Protein AF-A0AA87IM73-F1 (afdb_monomer)

Radius of gyration: 14.96 Å; Cα contacts (8 Å, |Δi|>4): 160; chains: 1; bounding box: 36×27×41 Å

Organism: NCBI:txid1185653

Secondary structure (DSSP, 8-state):
-HHHHGGGB-HHHHHHHHHTGGGGGGG-SS-EEEEEEEEEEEE-SS-TTEEEEEEEEEEEETT--EEEEEEEEEEE-SBTTBBSEEEEESHHHHHHHHH-

Nearest PDB structures (foldseek):
  8syg-assembly1_B  TM=4.838E-01  e=8.619E-03  Aequorea victoria
  5ig3-assembly1_B  TM=5.709E-01  e=3.167E-02  Homo sapiens
  8t17-assembly1_A  TM=5.019E-01  e=8.656E-02  Aequorea victoria
  8uso-assembly1_A  TM=4.640E-01  e=6.440E-02  Homo sapiens
  7ury-assembly1_A  TM=3.739E-01  e=3.782E-02  Homo sapiens

Solvent-accessible surface area (backbone atoms only — not comparable to full-atom values): 5786 Å² total; per-residue (Å²): 107,62,90,75,51,44,80,43,27,34,76,72,30,30,57,52,50,72,74,45,73,80,53,58,77,76,72,53,93,66,66,65,48,78,46,80,43,77,75,45,76,45,69,41,91,83,52,75,37,36,33,41,33,39,30,33,38,38,38,29,44,80,87,67,54,72,52,78,42,75,37,41,33,41,35,35,36,84,43,93,80,21,34,53,43,75,52,71,47,70,58,62,63,59,52,52,61,73,68,108

Structure (mmCIF, N/CA/C/O backbone):
data_AF-A0AA87IM73-F1
#
_entry.id   AF-A0AA87IM73-F1
#
loop_
_atom_site.group_PDB
_atom_site.id
_atom_site.type_symbol
_atom_site.label_atom_id
_atom_site.label_alt_id
_atom_site.label_comp_id
_atom_site.label_asym_id
_atom_site.label_entity_id
_atom_site.label_seq_id
_atom_site.pdbx_PDB_ins_code
_atom_site.Cartn_x
_atom_site.Cartn_y
_atom_site.Cartn_z
_atom_site.occupancy
_atom_site.B_iso_or_equiv
_atom_site.auth_seq_id
_atom_site.auth_comp_id
_atom_site.auth_asym_id
_atom_site.auth_atom_id
_atom_site.pdbx_PDB_model_num
ATOM 1 N N . MET A 1 1 ? 2.633 -13.809 7.487 1.00 65.81 1 MET A N 1
ATOM 2 C CA . MET A 1 1 ? 3.028 -12.529 6.859 1.00 65.81 1 MET A CA 1
ATOM 3 C C . MET A 1 1 ? 4.106 -12.717 5.797 1.00 65.81 1 MET A C 1
ATOM 5 O O . MET A 1 1 ? 3.835 -12.370 4.657 1.00 65.81 1 MET A O 1
ATOM 9 N N . SER A 1 2 ? 5.253 -13.347 6.097 1.00 72.38 2 SER A N 1
ATOM 10 C CA . SER A 1 2 ? 6.296 -13.609 5.079 1.00 72.38 2 SER A CA 1
ATOM 11 C C . SER A 1 2 ? 5.789 -14.373 3.851 1.00 72.38 2 SER A C 1
ATOM 13 O O . SER A 1 2 ? 5.884 -13.868 2.739 1.00 72.38 2 SER A O 1
ATOM 15 N N . ASN A 1 3 ? 5.096 -15.497 4.045 1.00 81.94 3 ASN A N 1
ATOM 16 C CA . ASN A 1 3 ? 4.531 -16.274 2.932 1.00 81.94 3 ASN A CA 1
ATOM 17 C C . ASN A 1 3 ? 3.497 -15.510 2.081 1.00 81.94 3 ASN A C 1
ATOM 19 O O . ASN A 1 3 ? 3.198 -15.936 0.971 1.00 81.94 3 ASN A O 1
ATOM 23 N N . THR A 1 4 ? 2.935 -14.416 2.602 1.00 85.12 4 THR A N 1
ATOM 24 C CA . THR A 1 4 ? 1.930 -13.602 1.908 1.00 85.12 4 THR A CA 1
ATOM 25 C C . THR A 1 4 ? 2.588 -12.517 1.067 1.00 85.12 4 THR A C 1
ATOM 27 O O . THR A 1 4 ? 2.212 -12.347 -0.084 1.00 85.12 4 THR A O 1
ATOM 30 N N . TYR A 1 5 ? 3.570 -11.796 1.619 1.00 86.62 5 TYR A N 1
ATOM 31 C CA . TYR A 1 5 ? 4.146 -10.615 0.968 1.00 86.62 5 TYR A CA 1
ATOM 32 C C . TYR A 1 5 ? 5.497 -10.883 0.299 1.00 86.62 5 TYR A C 1
ATOM 34 O O . TYR A 1 5 ? 5.721 -10.393 -0.803 1.00 86.62 5 TYR A O 1
ATOM 42 N N . ALA A 1 6 ? 6.375 -11.698 0.896 1.00 90.06 6 ALA A N 1
ATOM 43 C CA . ALA A 1 6 ? 7.730 -11.941 0.386 1.00 90.06 6 ALA A CA 1
ATOM 44 C C . ALA A 1 6 ? 7.796 -12.385 -1.091 1.00 90.06 6 ALA A C 1
ATOM 46 O O . ALA A 1 6 ? 8.696 -11.930 -1.799 1.00 90.06 6 ALA A O 1
ATOM 47 N N . PRO A 1 7 ? 6.84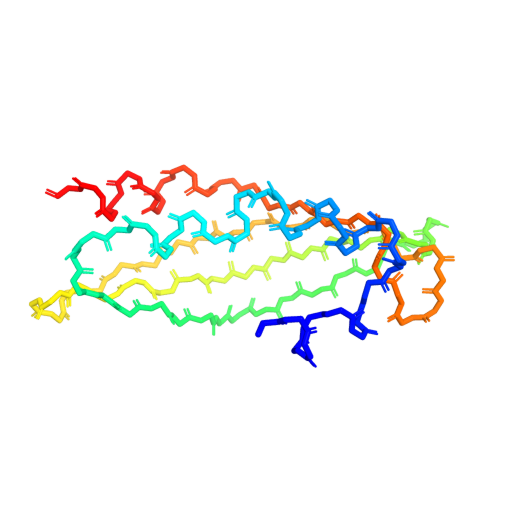9 -13.190 -1.624 1.00 93.25 7 PRO A N 1
ATOM 48 C CA . PRO A 1 7 ? 6.857 -13.555 -3.039 1.00 93.25 7 PRO A CA 1
ATOM 49 C C . PRO A 1 7 ? 6.751 -12.373 -4.011 1.00 93.25 7 PRO A C 1
ATOM 51 O O . PRO A 1 7 ? 7.136 -12.534 -5.167 1.00 93.25 7 PRO A O 1
ATOM 54 N N . TYR A 1 8 ? 6.274 -11.207 -3.575 1.00 93.19 8 TYR A N 1
ATOM 55 C CA . TYR A 1 8 ? 6.080 -10.032 -4.430 1.00 93.19 8 TYR A CA 1
ATOM 56 C C . TYR A 1 8 ? 7.220 -9.018 -4.358 1.00 93.19 8 TYR A C 1
ATOM 58 O O . TYR A 1 8 ? 7.208 -8.049 -5.107 1.00 93.19 8 TYR A O 1
ATOM 66 N N . PHE A 1 9 ? 8.214 -9.223 -3.496 1.00 93.81 9 PHE A N 1
ATOM 67 C CA . PHE A 1 9 ? 9.331 -8.297 -3.310 1.00 93.81 9 PHE A CA 1
ATOM 68 C C . PHE A 1 9 ? 10.651 -8.922 -3.769 1.00 93.81 9 PHE A C 1
ATOM 70 O O . PHE A 1 9 ? 10.801 -10.148 -3.819 1.00 93.81 9 PHE A O 1
ATOM 77 N N . THR A 1 10 ? 11.628 -8.081 -4.112 1.00 93.69 10 THR A N 1
ATOM 78 C CA . THR A 1 10 ? 13.028 -8.523 -4.144 1.00 93.69 10 THR A CA 1
ATOM 79 C C . THR A 1 10 ? 13.491 -8.834 -2.717 1.00 93.69 10 THR A C 1
ATOM 81 O O . THR A 1 10 ? 12.922 -8.318 -1.757 1.00 93.69 10 THR A O 1
ATOM 84 N N . GLU A 1 11 ? 14.512 -9.680 -2.560 1.00 84.75 11 GLU A N 1
ATOM 85 C CA . GLU A 1 11 ? 14.961 -10.163 -1.242 1.00 84.75 11 GLU A CA 1
ATOM 86 C C . GLU A 1 11 ? 15.240 -9.006 -0.261 1.00 84.75 11 GLU A C 1
ATOM 88 O O . GLU A 1 11 ? 14.604 -8.914 0.788 1.00 84.75 11 GLU A O 1
ATOM 93 N N . ASN A 1 12 ? 16.060 -8.034 -0.673 1.00 86.50 12 ASN A N 1
ATOM 94 C CA . ASN A 1 12 ? 16.392 -6.859 0.145 1.00 86.50 12 ASN A CA 1
ATOM 95 C C . ASN A 1 12 ? 15.194 -5.916 0.377 1.00 86.50 12 ASN A C 1
ATOM 97 O O . ASN A 1 12 ? 15.103 -5.239 1.406 1.00 86.50 12 ASN A O 1
ATOM 101 N N . ALA A 1 13 ? 14.275 -5.833 -0.589 1.00 89.94 13 ALA A N 1
ATOM 102 C CA . ALA A 1 13 ? 13.109 -4.963 -0.478 1.00 89.94 13 ALA A CA 1
ATOM 103 C C . ALA A 1 13 ? 12.076 -5.525 0.497 1.00 89.94 13 ALA A C 1
ATOM 105 O O . ALA A 1 13 ? 11.444 -4.750 1.211 1.00 89.94 13 ALA A O 1
ATOM 106 N N . TYR A 1 14 ? 11.935 -6.853 0.564 1.00 89.75 14 TYR A N 1
ATOM 107 C CA . TYR A 1 14 ? 11.065 -7.490 1.543 1.00 89.75 14 TYR A CA 1
ATOM 108 C C . TYR A 1 14 ? 11.551 -7.220 2.963 1.00 89.75 14 TYR A C 1
ATOM 110 O O . TYR A 1 14 ? 10.744 -6.835 3.801 1.00 89.75 14 TYR A O 1
ATOM 118 N N . GLU A 1 15 ? 12.854 -7.365 3.230 1.00 87.31 15 GLU A N 1
ATOM 119 C CA . GLU A 1 15 ? 13.410 -7.053 4.551 1.00 87.31 15 GLU A CA 1
ATOM 120 C C . GLU A 1 15 ? 13.101 -5.608 4.942 1.00 87.31 15 GLU A C 1
ATOM 122 O O . GLU A 1 15 ? 12.576 -5.360 6.025 1.00 87.31 15 GLU A O 1
ATOM 127 N N . THR A 1 16 ? 13.326 -4.663 4.025 1.00 86.12 16 THR A N 1
ATOM 128 C CA . THR A 1 16 ? 13.006 -3.248 4.248 1.00 86.12 16 THR A CA 1
ATOM 129 C C . THR A 1 16 ? 11.515 -3.050 4.530 1.00 86.12 16 THR A C 1
ATOM 131 O O . THR A 1 16 ? 11.171 -2.486 5.559 1.00 86.12 16 THR A O 1
ATOM 134 N N . PHE A 1 17 ? 10.628 -3.565 3.674 1.00 84.19 17 PHE A N 1
ATOM 135 C CA . PHE A 1 17 ? 9.173 -3.464 3.833 1.00 84.19 17 PHE A CA 1
ATOM 136 C C . PHE A 1 17 ? 8.667 -4.118 5.126 1.00 84.19 17 PHE A C 1
ATOM 138 O O . PHE A 1 17 ? 7.762 -3.613 5.778 1.00 84.19 17 PHE A O 1
ATOM 145 N N . SER A 1 18 ? 9.252 -5.249 5.517 1.00 82.00 18 SER A N 1
ATOM 146 C CA . SER A 1 18 ? 8.862 -5.964 6.732 1.00 82.00 18 SER A CA 1
ATOM 147 C C . SER A 1 18 ? 9.277 -5.241 8.014 1.00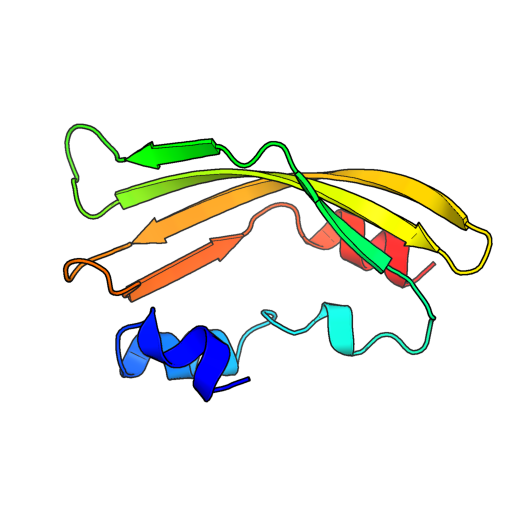 82.00 18 SER A C 1
ATOM 149 O O . SER A 1 18 ? 8.651 -5.442 9.051 1.00 82.00 18 SER A O 1
ATOM 151 N N . ASN A 1 19 ? 10.308 -4.396 7.925 1.00 76.94 19 ASN A N 1
ATOM 152 C CA . ASN A 1 19 ? 10.843 -3.602 9.026 1.00 76.94 19 ASN A CA 1
ATOM 153 C C . ASN A 1 19 ? 10.294 -2.162 9.059 1.00 76.94 19 ASN A C 1
ATOM 155 O O . ASN A 1 19 ? 10.649 -1.413 9.967 1.00 76.94 19 ASN A O 1
ATOM 159 N N . THR A 1 20 ? 9.479 -1.748 8.082 1.00 71.31 20 THR A N 1
ATOM 160 C CA . THR A 1 20 ? 8.860 -0.413 8.044 1.00 71.31 20 THR A CA 1
ATOM 161 C C . THR A 1 20 ? 7.467 -0.405 8.682 1.00 71.31 20 THR A C 1
ATOM 163 O O . THR A 1 20 ? 6.944 -1.432 9.120 1.00 71.31 20 THR A O 1
ATOM 166 N N . ASP A 1 21 ? 6.830 0.770 8.658 1.00 60.97 21 ASP A N 1
ATOM 167 C CA . ASP A 1 21 ? 5.445 1.048 9.057 1.00 60.97 21 ASP A CA 1
ATOM 168 C C . ASP A 1 21 ? 4.376 0.251 8.281 1.00 60.97 21 ASP A C 1
ATOM 170 O O . ASP A 1 21 ? 3.189 0.520 8.416 1.00 60.97 21 ASP A O 1
ATOM 174 N N . ALA A 1 22 ? 4.732 -0.774 7.497 1.00 64.38 22 ALA A N 1
ATOM 175 C CA . ALA A 1 22 ? 3.769 -1.646 6.817 1.00 64.38 22 ALA A CA 1
ATOM 176 C C . ALA A 1 22 ? 2.734 -2.270 7.775 1.00 64.38 22 ALA A C 1
ATOM 178 O O . ALA A 1 22 ? 1.638 -2.640 7.356 1.00 64.38 22 ALA A O 1
ATOM 179 N N . PHE A 1 23 ? 3.074 -2.357 9.064 1.00 72.94 23 PHE A N 1
ATOM 180 C CA . PHE A 1 23 ? 2.219 -2.891 10.122 1.00 72.94 23 PHE A CA 1
ATOM 181 C C . PHE A 1 23 ? 1.853 -1.855 11.183 1.00 72.94 23 PHE A C 1
ATOM 183 O O . PHE A 1 23 ? 1.377 -2.234 12.248 1.00 72.94 23 PHE A O 1
ATOM 190 N N . ILE A 1 24 ? 2.055 -0.557 10.924 1.00 78.88 24 ILE A N 1
ATOM 191 C CA . ILE A 1 24 ? 1.835 0.484 11.936 1.00 78.88 24 ILE A CA 1
ATOM 192 C C . ILE A 1 24 ? 0.399 0.477 12.483 1.00 78.88 24 ILE A C 1
ATOM 194 O O . ILE A 1 24 ? 0.176 0.702 13.669 1.00 78.88 24 ILE A O 1
ATOM 198 N N . TYR A 1 25 ? -0.566 0.132 11.629 1.00 81.12 25 TYR A N 1
ATOM 199 C CA . TYR A 1 25 ? -1.974 0.003 11.984 1.00 81.12 25 TYR A CA 1
ATOM 200 C C . TYR A 1 25 ? -2.201 -1.162 12.964 1.00 81.12 25 TYR A C 1
ATOM 202 O O . TYR A 1 25 ? -2.979 -1.055 13.909 1.00 81.12 25 TYR A O 1
ATOM 210 N N . SER A 1 26 ? -1.446 -2.254 12.827 1.00 79.69 26 SER A N 1
ATOM 211 C CA . SER A 1 26 ? -1.574 -3.444 13.676 1.00 79.69 26 SER A CA 1
ATOM 212 C C . SER A 1 26 ? -1.141 -3.236 15.134 1.00 79.69 26 SER A C 1
ATOM 214 O O . SER A 1 26 ? -1.314 -4.155 15.928 1.00 79.69 26 SER A O 1
ATOM 216 N N . TYR A 1 27 ? -0.581 -2.074 15.490 1.00 80.75 27 TYR A N 1
ATOM 217 C CA . TYR A 1 27 ? -0.182 -1.753 16.866 1.00 80.75 27 TYR A CA 1
ATOM 218 C C . TYR A 1 27 ? -1.255 -1.027 17.689 1.00 80.75 27 TYR A C 1
ATOM 220 O O . TYR A 1 27 ? -0.989 -0.705 18.843 1.00 80.75 27 TYR A O 1
ATOM 228 N N . SER A 1 28 ? -2.426 -0.719 17.124 1.00 82.81 28 SER A N 1
ATOM 229 C CA . SER A 1 28 ? -3.515 -0.125 17.909 1.00 82.81 28 SER A CA 1
ATOM 230 C C . SER A 1 28 ? -4.194 -1.172 18.796 1.00 82.81 28 SER A C 1
ATOM 232 O O . SER A 1 28 ? -4.399 -2.307 18.368 1.00 82.81 28 SER A O 1
ATOM 234 N N . ASP A 1 29 ? -4.561 -0.766 20.014 1.00 85.00 29 ASP A N 1
ATOM 235 C CA . ASP A 1 29 ? -5.324 -1.579 20.970 1.00 85.00 29 ASP A CA 1
ATOM 236 C C . ASP A 1 29 ? -6.847 -1.522 20.721 1.00 85.00 29 ASP A C 1
ATOM 238 O O . ASP A 1 29 ? -7.598 -2.246 21.372 1.00 85.00 29 ASP A O 1
ATOM 242 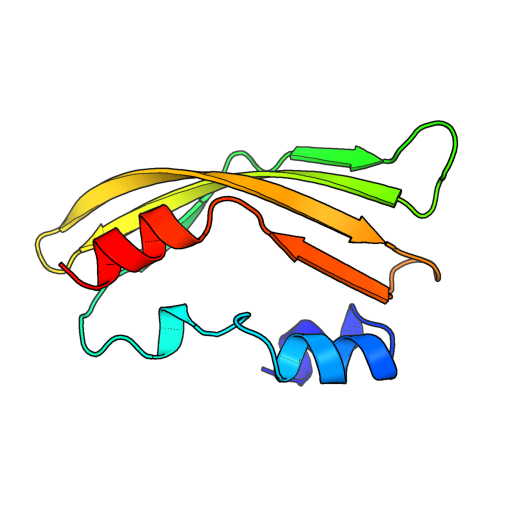N N . GLN A 1 30 ? -7.310 -0.659 19.807 1.00 86.81 30 GLN A N 1
ATOM 243 C CA . GLN A 1 30 ? -8.725 -0.533 19.442 1.00 86.81 30 GLN A CA 1
ATOM 244 C C . GLN A 1 30 ? -9.127 -1.579 18.395 1.00 86.81 30 GLN A C 1
ATOM 246 O O . GLN A 1 30 ? -8.350 -1.884 17.483 1.00 86.81 30 GLN A O 1
ATOM 251 N N . GLU A 1 31 ? -10.360 -2.082 18.463 1.00 90.62 31 GLU A N 1
ATOM 252 C CA . GLU A 1 31 ? -10.927 -2.878 17.378 1.00 90.62 31 GLU A CA 1
ATOM 253 C C . GLU A 1 31 ? -11.420 -1.964 16.241 1.00 90.62 31 GLU A C 1
ATOM 255 O O . GLU A 1 31 ? -12.178 -1.015 16.421 1.00 90.62 31 GLU A O 1
ATOM 260 N N . TYR A 1 32 ? -10.995 -2.248 15.015 1.00 92.56 32 TYR A N 1
ATOM 261 C CA . TYR A 1 32 ? -11.483 -1.553 13.827 1.00 92.56 32 TYR A CA 1
ATOM 262 C C . TYR A 1 32 ? -11.275 -2.423 12.590 1.00 92.56 32 TYR A C 1
ATOM 264 O O . TYR A 1 32 ? -10.550 -3.424 12.610 1.00 92.56 32 TYR A O 1
ATOM 272 N N . LYS A 1 33 ? -11.912 -2.042 11.484 1.00 93.81 33 LYS A N 1
ATOM 273 C CA . LYS A 1 33 ? -11.734 -2.691 10.1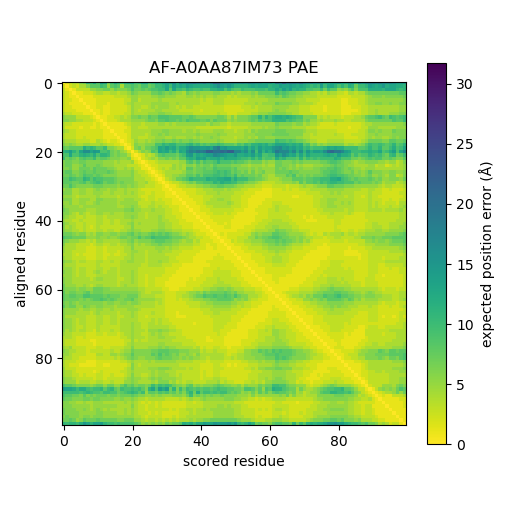82 1.00 93.81 33 LYS A CA 1
ATOM 274 C C . LYS A 1 33 ? -11.208 -1.692 9.171 1.00 93.81 33 LYS A C 1
ATOM 276 O O . LYS A 1 33 ? -11.619 -0.536 9.151 1.00 93.81 33 LYS A O 1
ATOM 281 N N . LEU A 1 34 ? -10.336 -2.179 8.295 1.00 92.81 34 LEU A N 1
ATOM 282 C CA . LEU A 1 34 ? -9.884 -1.458 7.113 1.00 92.81 34 LEU A CA 1
ATOM 283 C C . LEU A 1 34 ? -10.301 -2.238 5.873 1.00 92.81 34 LEU A C 1
ATOM 285 O O . LEU A 1 34 ? -10.051 -3.440 5.782 1.00 92.81 34 LEU A O 1
ATOM 289 N N . ASN A 1 35 ? -10.899 -1.547 4.910 1.00 93.94 35 ASN A N 1
ATOM 290 C CA . ASN A 1 35 ? -11.227 -2.105 3.604 1.00 93.94 35 ASN A CA 1
ATOM 291 C C . ASN A 1 35 ? -10.670 -1.194 2.514 1.00 93.94 35 ASN A C 1
ATOM 293 O O . ASN A 1 35 ? -10.864 0.018 2.560 1.00 93.94 35 ASN A O 1
ATOM 297 N N . THR A 1 36 ? -9.989 -1.774 1.531 1.00 93.50 36 THR A N 1
ATOM 298 C CA . THR A 1 36 ? -9.450 -1.031 0.390 1.00 93.50 36 THR A CA 1
ATOM 299 C C . THR A 1 36 ? -10.398 -1.099 -0.802 1.00 93.50 36 THR A C 1
ATOM 301 O O . THR A 1 36 ? -11.007 -2.135 -1.075 1.00 93.50 36 THR A O 1
ATOM 304 N N . SER A 1 37 ? -10.526 0.008 -1.527 1.00 95.75 37 SER A N 1
ATOM 305 C CA . SER A 1 37 ? -11.349 0.107 -2.734 1.00 95.75 37 SER A CA 1
ATOM 306 C C . SER A 1 37 ? -10.751 1.106 -3.727 1.00 95.75 37 SER A C 1
ATOM 308 O O . SER A 1 37 ? -9.734 1.733 -3.435 1.00 95.75 37 SER A O 1
ATOM 310 N N . GLU A 1 38 ? -11.346 1.197 -4.920 1.00 96.00 38 GLU A N 1
ATOM 311 C CA . GLU A 1 38 ? -10.961 2.166 -5.963 1.00 96.00 38 GLU A CA 1
ATOM 312 C C . GLU A 1 38 ? -9.458 2.149 -6.299 1.00 96.00 38 GLU A C 1
ATOM 314 O O . GLU A 1 38 ? -8.823 3.185 -6.476 1.00 96.00 38 GLU A O 1
ATOM 319 N N . ILE A 1 39 ? -8.868 0.948 -6.351 1.00 96.56 39 ILE A N 1
ATOM 320 C CA . ILE A 1 39 ? -7.437 0.780 -6.613 1.00 96.56 39 ILE A CA 1
ATOM 321 C C . ILE A 1 39 ? -7.165 1.020 -8.098 1.00 96.56 39 ILE A C 1
ATOM 323 O O . ILE A 1 39 ? -7.536 0.210 -8.950 1.00 96.56 39 ILE A O 1
ATOM 327 N N . GLU A 1 40 ? -6.437 2.088 -8.390 1.00 97.31 40 GLU A N 1
ATOM 328 C CA . GLU A 1 40 ? -5.903 2.390 -9.710 1.00 97.31 40 GLU A CA 1
ATOM 329 C C . GLU A 1 40 ? -4.378 2.330 -9.667 1.00 97.31 40 GLU A C 1
ATOM 331 O O . GLU A 1 40 ? -3.741 2.827 -8.738 1.00 97.31 40 GLU A O 1
ATOM 336 N N . ILE A 1 41 ? -3.774 1.705 -10.677 1.00 96.12 41 ILE A N 1
ATOM 337 C CA . ILE A 1 41 ? -2.321 1.574 -10.802 1.00 96.12 41 ILE A CA 1
ATOM 338 C C . ILE A 1 41 ? -1.933 2.014 -12.206 1.00 96.12 41 ILE A C 1
ATOM 340 O O . ILE A 1 41 ? -2.420 1.467 -13.194 1.00 96.12 41 ILE A O 1
ATOM 344 N N . THR A 1 42 ? -1.028 2.982 -12.292 1.00 97.38 42 THR A N 1
ATOM 345 C CA . THR A 1 42 ? -0.533 3.529 -13.553 1.00 97.38 42 THR A CA 1
ATOM 346 C C . THR A 1 42 ? 0.966 3.294 -13.660 1.00 97.38 42 THR A C 1
ATOM 348 O O . THR A 1 42 ? 1.744 3.735 -12.815 1.00 97.38 42 THR A O 1
ATOM 351 N N . GLN A 1 43 ? 1.388 2.599 -14.715 1.00 96.56 43 GLN A N 1
ATOM 352 C CA . GLN A 1 43 ? 2.803 2.490 -15.064 1.00 96.56 43 GLN A CA 1
ATOM 353 C C . GLN A 1 43 ? 3.263 3.787 -15.733 1.00 96.56 43 GLN A C 1
ATOM 355 O O . GLN A 1 43 ? 2.580 4.311 -16.614 1.00 96.56 43 GLN A O 1
ATOM 360 N N . ASN A 1 44 ? 4.445 4.279 -15.374 1.00 96.31 44 ASN A N 1
ATOM 361 C CA . ASN A 1 44 ? 5.035 5.420 -16.058 1.00 96.31 44 ASN A CA 1
ATOM 362 C C . ASN A 1 44 ? 5.356 5.084 -17.532 1.00 96.31 44 ASN A C 1
ATOM 364 O O . ASN A 1 44 ? 5.806 3.987 -17.879 1.00 96.31 44 ASN A O 1
ATOM 368 N N . GLU A 1 45 ? 5.115 6.037 -18.435 1.00 94.94 45 GLU A N 1
ATOM 369 C CA . GLU A 1 45 ? 5.307 5.817 -19.871 1.00 94.94 45 GLU A CA 1
ATOM 370 C C . GLU A 1 45 ? 6.782 5.712 -20.275 1.00 94.94 45 GLU A C 1
ATOM 372 O O . GLU A 1 45 ? 7.102 4.946 -21.186 1.00 94.94 45 GLU A O 1
ATOM 377 N N . ILE A 1 46 ? 7.660 6.442 -19.581 1.00 95.12 46 ILE A N 1
ATOM 378 C CA . ILE A 1 46 ? 9.093 6.555 -19.869 1.00 95.12 46 ILE A CA 1
ATOM 379 C C . ILE A 1 46 ? 9.874 5.538 -19.032 1.00 95.12 46 ILE A C 1
ATOM 381 O O . ILE A 1 46 ? 10.585 4.697 -19.576 1.00 95.12 46 ILE A O 1
ATOM 385 N N . GLU A 1 47 ? 9.711 5.588 -17.711 1.00 94.75 47 GLU A N 1
ATOM 386 C CA . GLU A 1 47 ? 10.401 4.711 -16.768 1.00 94.75 47 GLU A CA 1
ATOM 387 C C . GLU A 1 47 ? 9.520 3.505 -16.436 1.00 94.75 47 GLU A C 1
ATOM 389 O O . GLU A 1 47 ? 8.735 3.525 -15.493 1.00 94.75 47 GLU A O 1
ATOM 394 N N . LYS A 1 48 ? 9.635 2.427 -17.217 1.00 94.69 48 LYS A N 1
ATOM 395 C CA . LYS A 1 48 ? 8.758 1.245 -17.097 1.00 94.69 48 LYS A CA 1
ATOM 396 C C . LYS A 1 48 ? 8.858 0.513 -15.759 1.00 94.69 48 LYS A C 1
ATOM 398 O O . LYS A 1 48 ? 7.983 -0.297 -15.447 1.00 94.69 48 LYS A O 1
ATOM 403 N N . THR A 1 49 ? 9.890 0.789 -14.967 1.00 96.25 49 THR A N 1
ATOM 404 C CA . THR A 1 49 ? 10.011 0.248 -13.612 1.00 96.25 49 THR A CA 1
ATOM 405 C C . THR A 1 49 ? 9.207 1.042 -12.580 1.00 96.25 49 THR A C 1
ATOM 407 O O . THR A 1 49 ? 8.985 0.533 -11.486 1.00 96.25 49 THR A O 1
ATOM 410 N N . LEU A 1 50 ? 8.737 2.250 -12.903 1.00 96.88 50 LEU A N 1
ATOM 411 C CA . LEU A 1 50 ? 8.022 3.130 -11.983 1.00 96.88 50 LEU A CA 1
ATOM 412 C C . LEU A 1 50 ? 6.504 3.003 -12.141 1.00 96.88 50 LEU A C 1
ATOM 414 O O . LEU A 1 50 ? 5.964 3.082 -13.246 1.00 96.88 50 LEU A O 1
ATOM 418 N N . TYR A 1 51 ? 5.819 2.876 -11.009 1.00 96.75 51 TYR A N 1
ATOM 419 C CA . TYR A 1 51 ? 4.368 2.795 -10.918 1.00 96.75 51 TYR A CA 1
ATOM 420 C C . TYR A 1 51 ? 3.861 3.786 -9.878 1.00 96.75 51 TYR A C 1
ATOM 422 O O . TYR A 1 51 ? 4.435 3.914 -8.795 1.00 96.75 51 TYR A O 1
ATOM 430 N N . THR A 1 52 ? 2.757 4.448 -10.194 1.00 96.38 52 THR A N 1
ATOM 431 C CA . THR A 1 52 ? 1.964 5.218 -9.238 1.00 96.38 52 THR A CA 1
ATOM 432 C C . THR A 1 52 ? 0.647 4.500 -8.997 1.00 96.38 52 THR A C 1
ATOM 434 O O . THR A 1 52 ? 0.154 3.759 -9.847 1.00 96.38 52 THR A O 1
ATOM 437 N N . SER A 1 53 ? 0.080 4.693 -7.816 1.00 94.81 53 SER A N 1
ATOM 438 C CA . SER A 1 53 ? -1.199 4.108 -7.443 1.00 94.81 53 SER A CA 1
ATOM 439 C C . SER A 1 53 ? -2.025 5.085 -6.628 1.00 94.81 53 SER A C 1
ATOM 441 O O . SER A 1 53 ? -1.481 5.894 -5.873 1.00 94.81 53 SER A O 1
ATOM 443 N N . THR A 1 54 ? -3.335 4.988 -6.781 1.00 95.81 54 THR A N 1
ATOM 444 C CA . THR A 1 54 ? -4.327 5.654 -5.940 1.00 95.81 54 THR A CA 1
ATOM 445 C C . THR A 1 54 ? -5.303 4.606 -5.448 1.00 95.81 54 THR A C 1
ATOM 447 O O . THR A 1 54 ? -5.615 3.664 -6.172 1.00 95.81 54 THR A O 1
ATOM 450 N N . PHE A 1 55 ? -5.741 4.726 -4.205 1.00 95.00 55 PHE A N 1
ATOM 451 C CA . PHE A 1 55 ? -6.754 3.846 -3.636 1.00 95.00 55 PHE A CA 1
ATOM 452 C C . PHE A 1 55 ? -7.433 4.532 -2.462 1.00 95.00 55 PHE A C 1
ATOM 454 O O . PHE A 1 55 ? -6.872 5.442 -1.854 1.00 95.00 55 PHE A O 1
ATOM 461 N N . GLN A 1 56 ? -8.624 4.063 -2.123 1.00 95.38 56 GLN A N 1
ATOM 462 C CA . GLN A 1 56 ? -9.346 4.489 -0.935 1.00 95.38 56 GLN A CA 1
ATOM 463 C C . GLN A 1 56 ? -9.259 3.430 0.153 1.00 95.38 56 GLN A C 1
ATOM 465 O O . GLN A 1 56 ? -9.338 2.229 -0.121 1.00 95.38 56 GLN A O 1
ATOM 470 N N . VAL A 1 57 ? -9.135 3.880 1.398 1.00 94.06 57 VAL A N 1
ATOM 471 C CA . VAL A 1 57 ? -9.225 3.044 2.594 1.00 94.06 57 VAL A CA 1
ATOM 472 C C . VAL A 1 57 ? -10.438 3.487 3.397 1.00 94.06 57 VAL A C 1
ATOM 474 O O . VAL A 1 57 ? -10.472 4.599 3.919 1.00 94.06 57 VAL A O 1
ATOM 477 N N . MET A 1 58 ? -11.425 2.604 3.509 1.00 95.69 58 MET A N 1
ATOM 478 C CA . MET A 1 58 ? -12.539 2.764 4.431 1.00 95.69 58 MET A CA 1
ATOM 479 C C . MET A 1 58 ? -12.138 2.208 5.797 1.00 95.69 58 MET A C 1
ATOM 481 O O . MET A 1 58 ? -11.829 1.021 5.925 1.00 95.69 58 MET A O 1
ATOM 485 N N . TYR A 1 59 ? -12.162 3.077 6.797 1.00 94.88 59 TYR A N 1
ATOM 486 C CA . TYR A 1 59 ? -12.027 2.770 8.213 1.00 94.88 59 TYR A CA 1
ATOM 487 C C . TYR A 1 59 ? -13.413 2.600 8.832 1.00 94.88 59 TYR A C 1
ATOM 489 O O . TYR A 1 59 ? -14.290 3.417 8.571 1.00 94.88 59 TYR A O 1
ATOM 497 N N . GLU A 1 60 ? -13.603 1.563 9.644 1.00 95.75 60 GLU A N 1
ATOM 498 C CA . GLU A 1 60 ? -14.809 1.318 10.445 1.00 95.75 60 GLU A CA 1
ATOM 499 C C . GLU A 1 60 ? -14.391 1.083 11.902 1.00 95.75 60 GLU A C 1
ATOM 501 O O . GLU A 1 60 ? -13.650 0.132 12.163 1.00 95.75 60 GLU A O 1
ATOM 506 N N . ASN A 1 61 ? -14.841 1.930 12.832 1.00 93.25 61 ASN A N 1
ATOM 507 C CA . ASN A 1 61 ? -14.537 1.790 14.264 1.00 93.25 61 ASN A CA 1
ATOM 508 C C . ASN A 1 61 ? -15.429 0.739 14.959 1.00 93.25 61 ASN A C 1
ATOM 510 O O . ASN A 1 61 ? -16.353 0.188 14.359 1.00 93.25 61 ASN A O 1
ATOM 514 N N . GLU A 1 62 ? -15.200 0.499 16.254 1.00 92.12 62 GLU A N 1
ATOM 515 C CA . GLU A 1 62 ? -15.991 -0.441 17.075 1.00 92.12 62 GLU A CA 1
ATOM 516 C C . GLU A 1 62 ? -17.499 -0.159 17.073 1.00 92.12 62 GLU A C 1
ATOM 518 O O . GLU A 1 62 ? -18.315 -1.075 17.179 1.00 92.12 62 GLU A O 1
ATOM 523 N N . SER A 1 63 ? -17.882 1.114 16.947 1.00 92.50 63 SER A N 1
ATOM 524 C CA . SER A 1 63 ? -19.283 1.548 16.924 1.00 92.50 63 SER A CA 1
ATOM 525 C C . SER A 1 63 ? -19.935 1.397 15.544 1.00 92.50 63 SER A C 1
ATOM 527 O O . SER A 1 63 ? -21.131 1.657 15.400 1.00 92.50 63 SER A O 1
ATOM 529 N N . GLY A 1 64 ? -19.174 0.964 14.533 1.00 93.00 64 GLY A N 1
ATOM 530 C CA . GLY A 1 64 ? -19.620 0.836 13.148 1.00 93.00 64 GLY A CA 1
ATOM 531 C C . GLY A 1 64 ? -19.650 2.160 12.382 1.00 93.00 64 GLY A C 1
ATOM 532 O O . GLY A 1 64 ? -20.220 2.215 11.292 1.00 93.00 64 GLY A O 1
ATOM 533 N N . GLU A 1 65 ? -19.075 3.234 12.928 1.00 94.62 65 GLU A N 1
ATOM 534 C CA . GLU A 1 65 ? -18.927 4.494 12.202 1.00 94.62 65 GLU A CA 1
ATOM 535 C C . GLU A 1 65 ? -17.808 4.365 11.177 1.00 94.62 65 GLU A C 1
ATOM 537 O O . GLU A 1 65 ? -16.728 3.848 11.478 1.00 94.62 65 GLU A O 1
ATOM 542 N N . THR A 1 66 ? -18.068 4.862 9.968 1.00 95.81 66 THR A N 1
ATOM 543 C CA . THR A 1 66 ? -17.152 4.716 8.840 1.00 95.81 66 THR A CA 1
ATOM 544 C C . THR A 1 66 ? -16.620 6.051 8.344 1.00 95.81 66 THR A C 1
ATOM 546 O O . THR A 1 66 ? -17.390 6.996 8.168 1.00 95.81 66 THR A O 1
A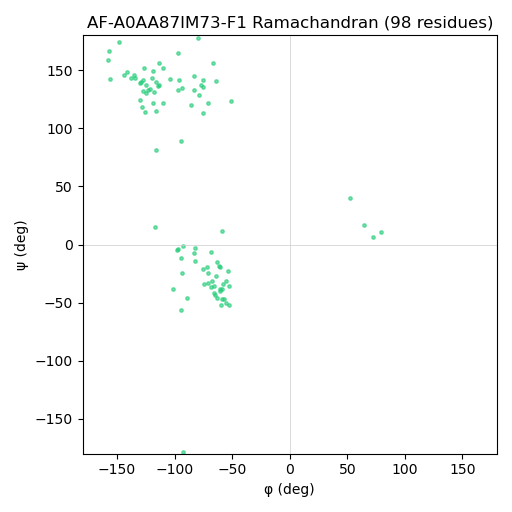TOM 549 N N . GLU A 1 67 ? -15.337 6.093 8.000 1.00 95.44 67 GLU A N 1
ATOM 550 C CA . GLU A 1 67 ? -14.691 7.221 7.325 1.00 95.44 67 GLU A CA 1
ATOM 551 C C . GLU A 1 67 ? -13.797 6.706 6.190 1.00 95.44 67 GLU A C 1
ATOM 553 O O . GLU A 1 67 ? -13.233 5.618 6.281 1.00 95.44 67 GLU A O 1
ATOM 558 N N . THR A 1 68 ? -13.697 7.455 5.090 1.00 95.50 68 THR A N 1
ATOM 559 C CA . THR A 1 68 ? -12.891 7.066 3.921 1.00 95.50 68 THR A CA 1
ATOM 560 C C . THR A 1 68 ? -11.721 8.017 3.735 1.00 95.50 68 THR A C 1
ATOM 562 O O . THR A 1 68 ? -11.871 9.234 3.835 1.00 95.50 68 THR A O 1
ATOM 565 N N . PHE A 1 69 ? -10.561 7.444 3.435 1.00 94.31 69 PHE A N 1
ATOM 566 C CA . PHE A 1 69 ? -9.298 8.147 3.272 1.00 94.31 69 PHE A CA 1
ATOM 567 C C . PHE A 1 69 ? -8.704 7.830 1.902 1.00 94.31 69 PHE A C 1
ATOM 569 O O . PHE A 1 69 ? -8.580 6.661 1.537 1.00 94.31 69 PHE A O 1
ATOM 576 N N . ASP A 1 70 ? -8.309 8.864 1.165 1.00 93.81 70 ASP A N 1
ATOM 577 C CA . ASP A 1 70 ? -7.598 8.715 -0.102 1.00 93.81 70 ASP A CA 1
ATOM 578 C C . ASP A 1 70 ? -6.104 8.506 0.147 1.00 93.81 70 ASP A C 1
ATOM 580 O O . ASP A 1 70 ? -5.475 9.256 0.896 1.00 93.81 70 ASP A O 1
ATOM 584 N N . PHE A 1 71 ? -5.529 7.515 -0.525 1.00 92.38 71 PHE A N 1
ATOM 585 C CA . PHE A 1 71 ? -4.112 7.192 -0.466 1.00 92.38 71 PHE A CA 1
ATOM 586 C C . PHE A 1 71 ? -3.474 7.322 -1.840 1.00 92.38 71 PHE A C 1
ATOM 588 O O . PHE A 1 71 ? -4.076 7.047 -2.883 1.00 92.38 71 PHE A O 1
ATOM 595 N N . LYS A 1 72 ? -2.192 7.681 -1.818 1.00 93.38 72 LYS A N 1
ATOM 596 C CA . LYS A 1 72 ? -1.314 7.658 -2.985 1.00 93.38 72 LYS A CA 1
ATOM 597 C C . LYS A 1 72 ? -0.121 6.781 -2.681 1.00 93.38 72 LYS A C 1
ATOM 599 O O . LYS A 1 72 ? 0.490 6.912 -1.625 1.00 93.38 72 LYS A O 1
ATOM 604 N N . GLY A 1 73 ? 0.219 5.901 -3.606 1.00 92.31 73 GLY A N 1
ATOM 605 C CA . GLY A 1 73 ? 1.369 5.023 -3.487 1.00 92.31 73 GLY A CA 1
ATOM 606 C C . GLY A 1 73 ? 2.287 5.133 -4.689 1.00 92.31 73 GLY A C 1
ATOM 607 O O . GLY A 1 73 ? 1.845 5.395 -5.806 1.00 92.31 73 GLY A O 1
ATOM 608 N N . GLU A 1 74 ? 3.564 4.873 -4.465 1.00 94.25 74 GLU A N 1
ATOM 609 C CA . GLU A 1 74 ? 4.560 4.749 -5.521 1.00 94.25 74 GLU A CA 1
ATOM 610 C C . GLU A 1 74 ? 5.339 3.455 -5.330 1.00 94.25 74 GLU A C 1
ATOM 612 O O . GLU A 1 74 ? 5.696 3.089 -4.207 1.00 94.25 74 GLU A O 1
ATOM 617 N N . ALA A 1 75 ? 5.624 2.767 -6.432 1.00 94.75 75 ALA A N 1
ATOM 618 C CA . ALA A 1 75 ? 6.406 1.544 -6.427 1.00 94.75 75 ALA A CA 1
ATOM 619 C C . ALA A 1 75 ? 7.455 1.544 -7.540 1.00 94.75 75 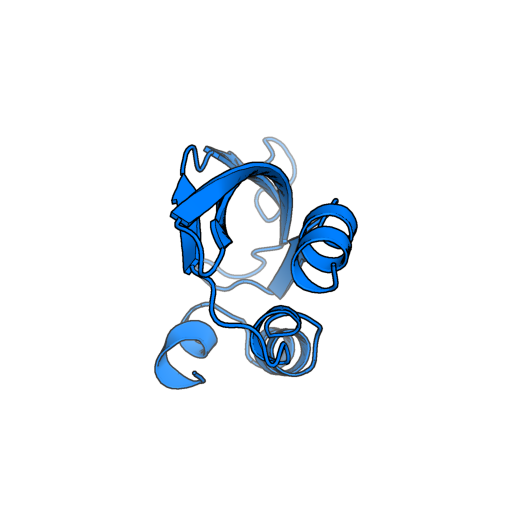ALA A C 1
ATOM 621 O O . ALA A 1 75 ? 7.210 2.007 -8.654 1.00 94.75 75 ALA A O 1
ATOM 622 N N . ILE A 1 76 ? 8.621 0.975 -7.234 1.00 96.00 76 ILE A N 1
ATOM 623 C CA . ILE A 1 76 ? 9.664 0.654 -8.209 1.00 96.00 76 ILE A CA 1
ATOM 624 C C . ILE A 1 76 ? 9.717 -0.867 -8.334 1.00 96.00 76 ILE A C 1
ATOM 626 O O . ILE A 1 76 ? 9.954 -1.566 -7.347 1.00 96.00 76 ILE A O 1
ATOM 630 N N . VAL A 1 77 ? 9.518 -1.374 -9.547 1.00 96.19 77 VAL A N 1
ATOM 631 C CA . VAL A 1 77 ? 9.492 -2.796 -9.914 1.00 96.19 77 VAL A CA 1
ATOM 632 C C . VAL A 1 77 ? 10.660 -3.058 -10.875 1.00 96.19 77 VAL A C 1
ATOM 634 O O . VAL A 1 77 ? 10.483 -3.024 -12.093 1.00 96.19 77 VAL A O 1
ATOM 637 N N . PRO A 1 78 ? 11.890 -3.243 -10.354 1.00 93.75 78 PRO A N 1
ATOM 638 C CA . PRO A 1 78 ? 13.095 -3.372 -11.178 1.00 93.75 78 PRO A CA 1
ATOM 639 C C . PRO A 1 78 ? 13.218 -4.742 -11.858 1.00 93.75 78 PRO A C 1
ATOM 641 O O . PRO A 1 78 ? 13.953 -4.888 -12.830 1.00 93.75 78 PRO A O 1
ATOM 644 N N . VAL A 1 79 ? 12.525 -5.754 -11.331 1.00 93.38 79 VAL A N 1
ATOM 645 C CA . VAL A 1 79 ? 12.444 -7.104 -11.891 1.00 93.38 79 VAL A CA 1
ATOM 646 C C . VAL A 1 79 ? 10.969 -7.427 -12.067 1.00 93.38 79 VAL A C 1
ATOM 648 O O . VAL A 1 79 ? 10.162 -7.114 -11.193 1.00 93.38 79 VAL A O 1
ATOM 651 N N . GLU A 1 80 ? 10.611 -8.037 -13.192 1.00 89.69 80 GLU A N 1
ATOM 652 C CA . GLU A 1 80 ? 9.224 -8.375 -13.507 1.00 89.69 80 GLU A CA 1
ATOM 653 C C . GLU A 1 80 ? 8.554 -9.131 -12.347 1.00 89.69 80 GLU A C 1
ATOM 655 O O . GLU A 1 80 ? 9.059 -10.144 -11.858 1.00 89.69 80 GLU A O 1
ATOM 660 N N . GLY A 1 81 ? 7.434 -8.589 -11.861 1.00 88.38 81 GLY A N 1
ATOM 661 C CA . GLY A 1 81 ? 6.674 -9.155 -10.744 1.00 88.38 81 GLY A CA 1
ATOM 662 C C . GLY A 1 81 ? 7.315 -9.006 -9.357 1.00 88.38 81 GLY A C 1
ATOM 663 O O . GLY A 1 81 ? 6.790 -9.574 -8.400 1.00 88.38 81 GLY A O 1
ATOM 664 N N . LYS A 1 82 ? 8.427 -8.268 -9.217 1.00 95.50 82 LYS A N 1
ATOM 665 C CA . LYS A 1 82 ? 9.142 -8.080 -7.945 1.00 95.50 82 LYS A CA 1
ATOM 666 C C . LYS A 1 82 ? 9.323 -6.603 -7.607 1.00 95.50 82 LYS A C 1
ATOM 668 O O . LYS A 1 82 ? 10.082 -5.880 -8.250 1.00 95.50 82 LYS A O 1
ATOM 673 N N . ILE A 1 83 ? 8.669 -6.175 -6.537 1.00 95.31 83 ILE A N 1
ATOM 674 C CA . ILE A 1 83 ? 8.754 -4.833 -5.972 1.00 95.31 83 ILE A CA 1
ATOM 675 C C . ILE A 1 83 ? 10.127 -4.653 -5.314 1.00 95.31 83 ILE A C 1
ATOM 677 O O . ILE A 1 83 ? 10.503 -5.400 -4.412 1.00 95.31 83 ILE A O 1
ATOM 681 N N . GLY A 1 84 ? 10.881 -3.658 -5.776 1.00 94.62 84 GLY A N 1
ATOM 682 C CA . GLY A 1 84 ? 12.156 -3.236 -5.194 1.00 94.62 84 GLY A CA 1
ATOM 683 C C . GLY A 1 84 ? 12.011 -2.099 -4.180 1.00 94.62 84 G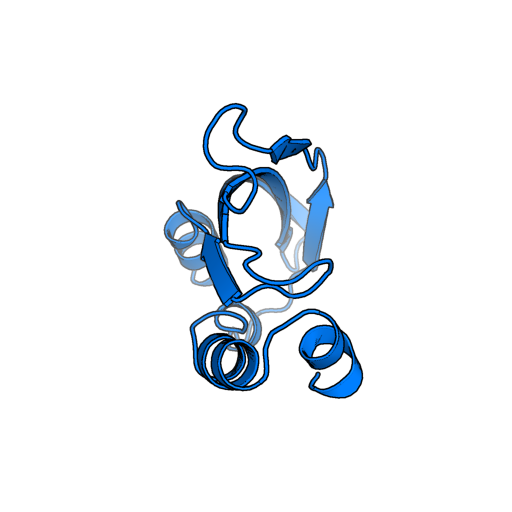LY A C 1
ATOM 684 O O . GLY A 1 84 ? 12.855 -1.946 -3.303 1.00 94.62 84 GLY A O 1
ATOM 685 N N . LYS A 1 85 ? 10.940 -1.306 -4.286 1.00 92.31 85 LYS A N 1
ATOM 686 C CA . LYS A 1 85 ? 10.560 -0.275 -3.315 1.00 92.31 85 LYS A CA 1
ATOM 687 C C . LYS 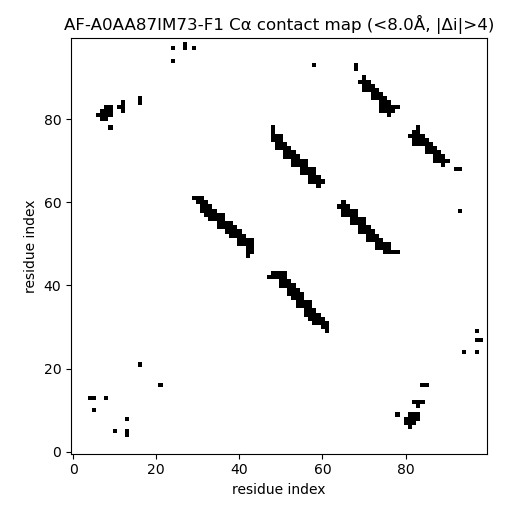A 1 85 ? 9.062 -0.008 -3.422 1.00 92.31 85 LYS A C 1
ATOM 689 O O . LYS A 1 85 ? 8.546 0.028 -4.534 1.00 92.31 85 LYS A O 1
ATOM 694 N N . ILE A 1 86 ? 8.395 0.221 -2.294 1.00 91.12 86 ILE A N 1
ATOM 695 C CA . ILE A 1 86 ? 7.026 0.743 -2.237 1.00 91.12 86 ILE A CA 1
ATOM 696 C C . ILE A 1 86 ? 6.931 1.786 -1.126 1.00 91.12 86 ILE A C 1
ATOM 698 O O . ILE A 1 86 ? 7.589 1.647 -0.095 1.00 91.12 86 ILE A O 1
ATOM 702 N N . GLN A 1 87 ? 6.150 2.834 -1.352 1.00 89.00 87 GLN A N 1
ATOM 703 C CA . GLN A 1 87 ? 5.872 3.877 -0.371 1.00 89.00 87 GLN A CA 1
ATOM 704 C C . GLN A 1 87 ? 4.427 4.344 -0.513 1.00 89.00 87 GLN A C 1
ATOM 706 O O . GLN A 1 87 ? 3.900 4.385 -1.625 1.00 89.00 87 GLN A O 1
ATOM 711 N N . PHE A 1 88 ? 3.807 4.693 0.609 1.00 87.56 88 PHE A N 1
ATOM 712 C CA . PHE A 1 88 ? 2.459 5.245 0.663 1.00 87.56 88 PHE A CA 1
ATOM 713 C C . PHE A 1 88 ? 2.517 6.614 1.330 1.00 87.56 88 PHE A C 1
ATOM 715 O O . PHE A 1 88 ? 3.168 6.780 2.358 1.00 87.56 88 PHE A O 1
ATOM 722 N N . ASN A 1 89 ? 1.840 7.581 0.729 1.00 82.19 89 ASN A N 1
ATOM 723 C CA . ASN A 1 89 ? 1.695 8.931 1.246 1.00 82.19 89 ASN A CA 1
ATOM 724 C C . ASN A 1 89 ? 0.353 9.060 1.980 1.00 82.19 89 ASN A C 1
ATOM 726 O O . ASN A 1 89 ? -0.530 8.216 1.825 1.00 82.19 89 ASN A O 1
ATOM 730 N N . ASP A 1 90 ? 0.213 10.124 2.772 1.00 75.31 90 ASP A N 1
ATOM 731 C CA . ASP A 1 90 ? -1.030 10.510 3.461 1.00 75.31 90 ASP A CA 1
ATOM 732 C C . ASP A 1 90 ? -1.529 9.514 4.535 1.00 75.31 90 ASP A C 1
ATOM 734 O O . ASP A 1 90 ? -2.657 9.611 5.019 1.00 75.31 90 ASP A O 1
ATOM 738 N N . GLN A 1 91 ? -0.657 8.603 4.989 1.00 78.06 91 GLN A N 1
ATOM 739 C CA . GLN A 1 91 ? -0.965 7.611 6.029 1.00 78.06 91 GLN A CA 1
ATOM 740 C C . GLN A 1 91 ? -1.273 8.233 7.403 1.00 78.06 91 GLN A C 1
ATOM 742 O O . GLN A 1 91 ? -1.995 7.629 8.198 1.00 78.06 91 GLN A O 1
ATOM 747 N N . GLU A 1 92 ? -0.728 9.424 7.680 1.00 82.00 92 GLU A N 1
ATOM 748 C CA . GLU A 1 92 ? -0.820 10.109 8.977 1.00 82.00 92 GLU A CA 1
ATOM 749 C C . GLU A 1 92 ? -2.266 10.383 9.391 1.00 82.00 92 GLU A C 1
ATOM 751 O O . GLU A 1 92 ? -2.611 10.171 10.547 1.00 82.00 92 GLU A O 1
ATOM 756 N N . ARG A 1 93 ? -3.142 10.749 8.449 1.00 87.19 93 ARG A N 1
ATOM 757 C CA . ARG A 1 93 ? -4.543 11.077 8.757 1.00 87.19 93 ARG A CA 1
ATOM 758 C C . ARG A 1 93 ? -5.323 9.877 9.287 1.00 87.19 93 ARG A C 1
ATOM 760 O O . ARG A 1 93 ? -6.063 9.997 10.257 1.00 87.19 93 ARG A O 1
ATOM 767 N N . LEU A 1 94 ? -5.138 8.709 8.670 1.00 89.94 94 LEU A N 1
ATOM 768 C CA . LEU A 1 94 ? -5.749 7.474 9.159 1.00 89.94 94 LEU A CA 1
ATOM 769 C C . LEU A 1 94 ? -5.132 7.053 10.502 1.00 89.94 94 LEU A C 1
ATOM 771 O O . LEU A 1 94 ? -5.834 6.554 11.376 1.00 89.94 94 LEU A O 1
ATOM 775 N N . LEU A 1 95 ? -3.826 7.269 10.690 1.00 88.31 95 LEU A N 1
ATOM 776 C CA . LEU A 1 95 ? -3.157 6.971 11.958 1.00 88.31 95 LEU A CA 1
ATOM 777 C C . LEU A 1 95 ? -3.643 7.842 13.107 1.00 88.31 95 LEU A C 1
ATOM 779 O O . LEU A 1 95 ? -3.817 7.334 14.209 1.00 88.31 95 LEU A O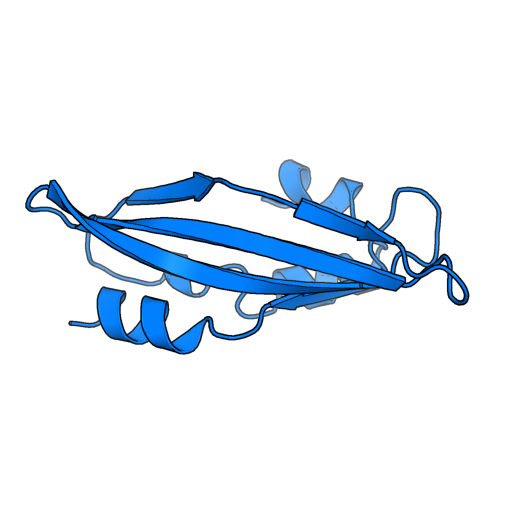 1
ATOM 783 N N . GLU A 1 96 ? -3.844 9.133 12.863 1.00 88.88 96 GLU A N 1
ATOM 784 C CA . GLU A 1 96 ? -4.473 10.038 13.818 1.00 88.88 96 GLU A CA 1
ATOM 785 C C . GLU A 1 96 ? -5.873 9.538 14.154 1.00 88.88 96 GLU A C 1
ATOM 787 O O . GLU A 1 96 ? -6.172 9.371 15.331 1.00 88.88 96 GLU A O 1
ATOM 792 N N . LYS A 1 97 ? -6.668 9.164 13.141 1.00 89.81 97 LYS A N 1
ATOM 793 C CA . LYS A 1 97 ? -8.031 8.671 13.354 1.00 89.81 97 LYS A CA 1
ATOM 794 C C . LYS A 1 97 ? -8.109 7.409 14.215 1.00 89.81 97 LYS A C 1
ATOM 796 O O . LYS A 1 97 ? -9.002 7.293 15.041 1.00 89.81 97 LYS A O 1
ATOM 801 N N . ILE A 1 98 ? -7.181 6.473 14.026 1.00 88.38 98 ILE A N 1
ATOM 802 C CA . ILE A 1 98 ? -7.106 5.221 14.802 1.00 88.38 98 ILE A CA 1
ATOM 803 C C . ILE A 1 98 ? -6.641 5.467 16.251 1.00 88.38 98 ILE A C 1
ATOM 805 O O . ILE A 1 98 ? -6.803 4.604 17.109 1.00 88.38 98 ILE A O 1
ATOM 809 N N . ARG A 1 99 ? -6.006 6.611 16.532 1.00 85.50 99 ARG A N 1
ATOM 810 C CA . ARG A 1 99 ? -5.513 6.974 17.871 1.00 85.50 99 ARG A CA 1
ATOM 811 C C . ARG A 1 99 ? -6.497 7.828 18.674 1.00 85.50 99 ARG A C 1
ATOM 813 O O . ARG A 1 99 ? -6.230 8.043 19.857 1.00 85.50 99 ARG A O 1
ATOM 820 N N . GLU A 1 100 ? -7.547 8.352 18.040 1.00 79.62 100 GLU A N 1
ATOM 821 C CA . GLU A 1 100 ? -8.646 9.080 18.702 1.00 79.62 100 GLU A CA 1
ATOM 822 C C . GLU A 1 100 ? -9.440 8.169 19.645 1.00 79.62 100 GLU A C 1
ATOM 824 O O . GLU A 1 100 ? -9.775 8.646 20.753 1.00 79.62 100 GLU A O 1
#

Sequence (100 aa):
MSNTYAPYFTENAYETFSNTDAFIYSYSDQEYKLNTSEIEITQNEIEKTLYTSTFQVMYENESGETETFDFKGEAIVPVEGKIGKIQFNDQERLLEKIRE

Foldseek 3Di:
DCVVPVQQADPVQVVVCVPDCVCVLVPFPFDKDKDKAPWDKDADPPQRQKIKIKIKIWIQGPVRDIDIDIKIKIFGRPDVSHTHYIDIPPVVVVVVVSVD

Mean predicted aligned error: 4.43 Å

pLDDT: mean 89.5, std 7.69, range [60.97, 97.38]